Protein AF-X1PKI2-F1 (afdb_monomer)

Structure (mmCIF, N/CA/C/O backbone):
data_AF-X1PKI2-F1
#
_entry.id   AF-X1PKI2-F1
#
loop_
_atom_site.group_PDB
_atom_site.id
_atom_site.type_symbol
_atom_site.label_atom_id
_atom_site.label_alt_id
_atom_site.label_comp_id
_atom_site.label_asym_id
_atom_site.label_entity_id
_atom_site.label_seq_id
_atom_site.pdbx_PDB_ins_code
_atom_site.Cartn_x
_atom_site.Cartn_y
_atom_site.Cartn_z
_atom_site.occupancy
_atom_site.B_iso_or_equiv
_atom_site.auth_seq_id
_atom_site.auth_comp_id
_atom_site.auth_asym_id
_atom_site.auth_atom_id
_atom_site.pdbx_PDB_model_num
ATOM 1 N N . THR A 1 1 ? 12.697 -13.169 -15.489 1.00 45.19 1 THR A N 1
ATOM 2 C CA . THR A 1 1 ? 14.052 -12.664 -15.799 1.00 45.19 1 THR A CA 1
ATOM 3 C C . THR A 1 1 ? 14.177 -11.318 -15.130 1.00 45.19 1 THR A C 1
ATOM 5 O O . THR A 1 1 ? 13.661 -10.335 -15.632 1.00 45.19 1 THR A O 1
ATOM 8 N N . LEU A 1 2 ? 14.717 -11.307 -13.912 1.00 43.47 2 LEU A N 1
ATOM 9 C CA . LEU A 1 2 ? 14.676 -10.164 -12.996 1.00 43.47 2 LEU A CA 1
ATOM 10 C C . LEU A 1 2 ? 15.872 -9.243 -13.252 1.00 43.47 2 LEU A C 1
ATOM 12 O O . LEU A 1 2 ? 16.681 -8.996 -12.363 1.00 43.47 2 LEU A O 1
ATOM 16 N N . ILE A 1 3 ? 16.043 -8.832 -14.509 1.00 47.91 3 ILE A N 1
ATOM 17 C CA . ILE A 1 3 ? 17.114 -7.915 -14.876 1.00 47.91 3 ILE A CA 1
ATOM 18 C C . ILE A 1 3 ? 16.619 -6.906 -15.908 1.00 47.91 3 ILE A C 1
ATOM 20 O O . ILE A 1 3 ? 16.962 -6.954 -17.084 1.00 47.91 3 ILE A O 1
ATOM 24 N N . ALA A 1 4 ? 15.841 -5.936 -15.435 1.00 45.41 4 ALA A N 1
ATOM 25 C CA . ALA A 1 4 ? 15.957 -4.598 -15.986 1.00 45.41 4 ALA A CA 1
ATOM 26 C C . ALA A 1 4 ? 17.275 -4.027 -15.437 1.00 45.41 4 ALA A C 1
ATOM 28 O O . ALA A 1 4 ? 17.352 -3.525 -14.316 1.00 45.41 4 ALA A O 1
ATOM 29 N N . HIS A 1 5 ? 18.360 -4.223 -16.188 1.00 53.94 5 HIS A N 1
ATOM 30 C CA . HIS A 1 5 ? 19.652 -3.609 -15.900 1.00 53.94 5 HIS A CA 1
ATOM 31 C C . HIS 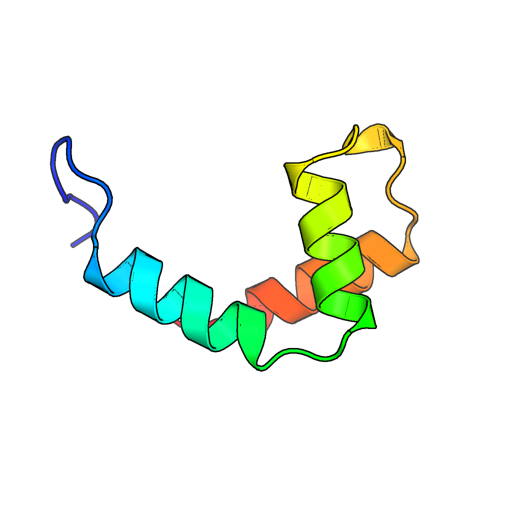A 1 5 ? 19.459 -2.076 -15.904 1.00 53.94 5 HIS A C 1
ATOM 33 O O . HIS A 1 5 ? 19.257 -1.474 -16.952 1.00 53.94 5 HIS A O 1
ATOM 39 N N . ASN A 1 6 ? 19.510 -1.452 -14.725 1.00 60.59 6 ASN A N 1
ATOM 40 C CA . ASN A 1 6 ? 19.586 0.000 -14.472 1.00 60.59 6 ASN A CA 1
ATOM 41 C C . A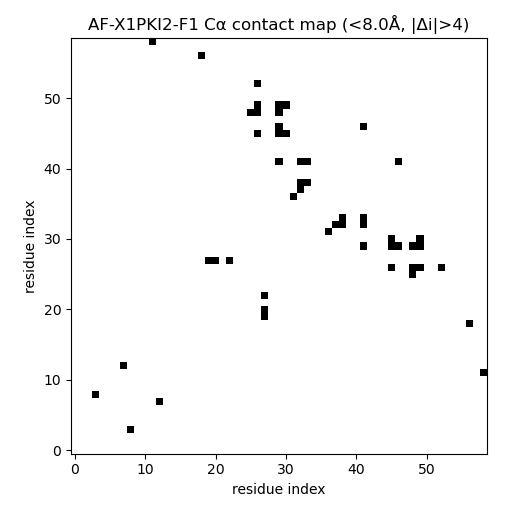SN A 1 6 ? 18.348 0.885 -14.717 1.00 60.59 6 ASN A C 1
ATOM 43 O O . ASN A 1 6 ? 18.434 2.094 -14.502 1.00 60.59 6 ASN A O 1
ATOM 47 N N . GLY A 1 7 ? 17.193 0.330 -15.071 1.00 54.88 7 GLY A N 1
ATOM 48 C CA . GLY A 1 7 ? 15.926 1.064 -15.110 1.00 54.88 7 GLY A CA 1
ATOM 49 C C . GLY A 1 7 ? 14.901 0.344 -14.255 1.00 54.88 7 GLY A C 1
ATOM 50 O O . GLY A 1 7 ? 14.784 -0.872 -14.354 1.00 54.88 7 GLY A O 1
ATOM 51 N N . VAL A 1 8 ? 14.175 1.063 -13.400 1.00 63.28 8 VAL A N 1
ATOM 52 C CA . VAL A 1 8 ? 12.974 0.514 -12.754 1.00 63.28 8 VAL A CA 1
ATOM 53 C C . VAL A 1 8 ? 12.103 -0.084 -13.858 1.00 63.28 8 VAL A C 1
ATOM 55 O O . VAL A 1 8 ? 11.765 0.631 -14.799 1.00 63.28 8 VAL A O 1
ATOM 58 N N . ASP A 1 9 ? 11.791 -1.378 -13.768 1.00 80.44 9 ASP A N 1
ATOM 59 C CA . ASP A 1 9 ? 10.845 -2.029 -14.672 1.00 80.44 9 ASP A CA 1
ATOM 60 C C . ASP A 1 9 ? 9.516 -1.268 -14.575 1.00 80.44 9 ASP A C 1
ATOM 62 O O . ASP A 1 9 ? 8.846 -1.273 -13.536 1.00 80.44 9 ASP A O 1
ATOM 66 N N . LEU A 1 10 ? 9.218 -0.496 -15.622 1.00 75.88 10 LEU A N 1
ATOM 67 C CA . LEU A 1 10 ? 8.109 0.448 -15.631 1.00 75.88 10 LEU A CA 1
ATOM 68 C C . LEU A 1 10 ? 6.774 -0.291 -15.557 1.00 75.88 10 LEU A C 1
ATOM 70 O O . LEU A 1 10 ? 5.857 0.191 -14.890 1.00 75.88 10 LEU A O 1
ATOM 74 N N . ASP A 1 11 ? 6.697 -1.464 -16.182 1.00 81.81 11 ASP A N 1
ATOM 75 C CA . ASP A 1 11 ? 5.509 -2.306 -16.176 1.00 81.81 11 ASP A CA 1
ATOM 76 C C . ASP A 1 11 ? 5.302 -2.892 -14.781 1.00 81.81 11 ASP A C 1
ATOM 78 O O . ASP A 1 11 ? 4.224 -2.739 -14.206 1.00 81.81 11 ASP A O 1
ATOM 82 N N . ALA A 1 12 ? 6.359 -3.420 -14.155 1.00 79.56 12 ALA A N 1
ATOM 83 C CA . ALA A 1 12 ? 6.289 -3.888 -12.770 1.00 79.56 12 ALA A CA 1
ATOM 84 C C . ALA A 1 12 ? 5.931 -2.760 -11.782 1.00 79.56 12 ALA A C 1
ATOM 86 O O . ALA A 1 12 ? 5.236 -2.986 -10.787 1.00 79.56 12 ALA A O 1
ATOM 87 N N . TRP A 1 13 ? 6.386 -1.530 -12.041 1.00 81.38 13 TRP A N 1
ATOM 88 C CA . TRP A 1 13 ? 6.033 -0.360 -11.236 1.00 81.38 13 TRP A CA 1
ATOM 89 C C . TRP A 1 13 ? 4.572 0.070 -11.424 1.00 81.38 13 TRP A C 1
ATOM 91 O O . TRP A 1 13 ? 3.899 0.415 -10.447 1.00 81.38 13 TRP A O 1
ATOM 101 N N . LEU A 1 14 ? 4.068 0.051 -12.660 1.00 84.06 14 LEU A N 1
ATOM 102 C CA . LEU A 1 14 ? 2.671 0.346 -12.979 1.00 84.06 14 LEU A CA 1
ATOM 103 C C . LEU A 1 14 ? 1.731 -0.694 -12.364 1.00 84.06 14 LEU A C 1
ATOM 105 O O . LEU A 1 14 ? 0.753 -0.306 -11.720 1.00 84.06 14 LEU A O 1
ATOM 109 N N . ASP A 1 15 ? 2.062 -1.980 -12.470 1.00 85.94 15 ASP A N 1
ATOM 110 C CA . ASP A 1 15 ? 1.303 -3.066 -11.845 1.00 85.94 15 ASP A CA 1
ATOM 111 C C . ASP A 1 15 ? 1.294 -2.939 -10.325 1.00 85.94 15 A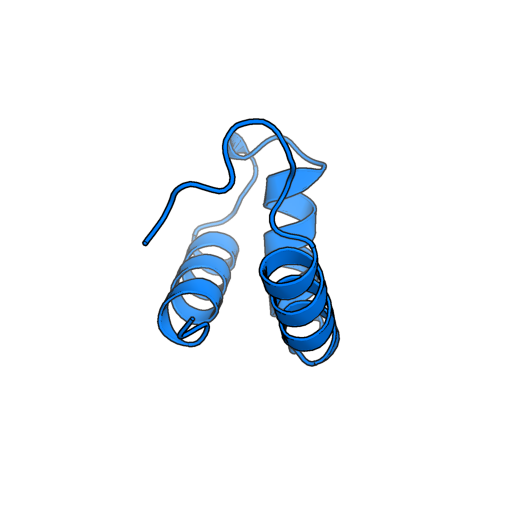SP A C 1
ATOM 113 O O . ASP A 1 15 ? 0.229 -2.980 -9.699 1.00 85.94 15 ASP A O 1
ATOM 117 N N . PHE A 1 16 ? 2.453 -2.655 -9.724 1.00 84.69 16 PHE A N 1
ATOM 118 C CA . PHE A 1 16 ? 2.541 -2.393 -8.291 1.00 84.69 16 PHE A CA 1
ATOM 119 C C . PHE A 1 16 ? 1.647 -1.224 -7.885 1.00 84.69 16 PHE A C 1
ATOM 121 O O . PHE A 1 16 ? 0.932 -1.302 -6.883 1.00 84.69 16 PHE A O 1
ATOM 128 N N . LYS A 1 17 ? 1.668 -0.131 -8.654 1.00 86.62 17 LYS A N 1
ATOM 129 C CA . LYS A 1 17 ? 0.881 1.069 -8.370 1.00 86.62 17 LYS A CA 1
ATOM 130 C C . LYS A 1 17 ? -0.616 0.793 -8.467 1.00 86.62 17 LYS A C 1
ATOM 132 O O . LYS A 1 17 ? -1.347 1.180 -7.554 1.00 86.62 17 LYS A O 1
ATOM 137 N N . ASN A 1 18 ? -1.066 0.127 -9.526 1.00 89.56 18 ASN A N 1
ATOM 138 C CA . ASN A 1 18 ? -2.471 -0.228 -9.723 1.00 89.56 18 ASN A CA 1
ATOM 139 C C . ASN A 1 18 ? -2.954 -1.155 -8.606 1.00 89.56 18 ASN A C 1
ATOM 141 O O . ASN A 1 18 ? -3.972 -0.889 -7.959 1.00 89.56 18 ASN A O 1
ATOM 145 N N . TYR A 1 19 ? -2.162 -2.185 -8.307 1.00 90.62 19 TYR A N 1
ATOM 146 C CA . TYR A 1 19 ? -2.443 -3.098 -7.215 1.00 90.62 19 TYR A CA 1
ATOM 147 C C . TYR A 1 19 ? -2.528 -2.352 -5.882 1.00 90.62 19 TYR A C 1
ATOM 149 O O . TYR A 1 19 ? -3.547 -2.434 -5.200 1.00 90.62 19 TYR A O 1
ATOM 157 N N . TYR A 1 20 ? -1.525 -1.540 -5.543 1.00 90.69 20 TYR A N 1
ATOM 158 C CA . TYR A 1 20 ? -1.506 -0.726 -4.329 1.00 90.69 20 TYR A CA 1
ATOM 159 C C . TYR A 1 20 ? -2.718 0.206 -4.208 1.00 90.69 20 TYR A C 1
ATOM 161 O O . TYR A 1 20 ? -3.303 0.324 -3.128 1.00 90.69 20 TYR A O 1
ATOM 169 N N . GLN A 1 21 ? -3.126 0.858 -5.299 1.00 91.06 21 GLN A N 1
ATOM 170 C CA . GLN A 1 21 ? -4.271 1.768 -5.301 1.00 91.06 21 GLN A CA 1
ATOM 171 C C . GLN A 1 21 ? -5.604 1.049 -5.071 1.00 91.06 21 GLN A C 1
ATOM 173 O O . GLN A 1 21 ? -6.468 1.622 -4.402 1.00 91.06 21 GLN A O 1
ATOM 178 N N . SER A 1 22 ? -5.738 -0.193 -5.546 1.00 91.94 22 SER A N 1
ATOM 179 C CA . SER A 1 22 ? -6.932 -1.030 -5.358 1.00 91.94 22 SER A CA 1
ATOM 180 C C . SER A 1 22 ? -7.125 -1.531 -3.919 1.00 91.94 22 SER A C 1
ATOM 182 O O . SER A 1 22 ? -8.217 -1.965 -3.551 1.00 91.94 22 SER A O 1
ATOM 184 N N . ARG A 1 23 ? -6.079 -1.477 -3.081 1.00 92.00 23 ARG A N 1
ATOM 185 C CA . ARG A 1 23 ? -6.118 -2.056 -1.734 1.00 92.00 23 ARG A CA 1
ATOM 186 C C . ARG A 1 23 ? -6.973 -1.260 -0.749 1.00 92.00 23 ARG A C 1
ATOM 188 O O . ARG A 1 23 ? -7.063 -0.030 -0.845 1.00 92.00 23 ARG A O 1
ATOM 195 N N . PRO A 1 24 ? -7.512 -1.931 0.288 1.00 93.06 24 PRO A N 1
ATOM 196 C CA . PRO A 1 24 ? -8.222 -1.261 1.366 1.00 93.06 24 PRO A CA 1
ATOM 197 C C . PRO A 1 24 ? -7.384 -0.139 2.009 1.00 93.06 24 PRO A C 1
ATOM 199 O O . PRO A 1 24 ? -6.173 -0.301 2.200 1.00 93.06 24 PRO A O 1
ATOM 202 N N . PRO A 1 25 ? -8.003 0.976 2.451 1.00 93.38 25 PRO A N 1
ATOM 203 C CA . PRO A 1 25 ? -7.283 2.12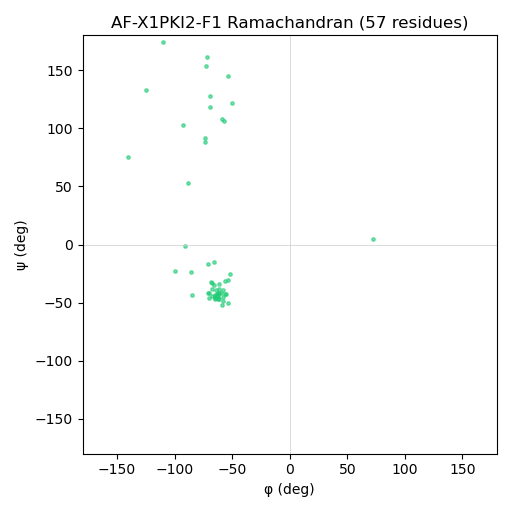3 3.015 1.00 93.38 25 PRO A CA 1
ATOM 204 C C . PRO A 1 25 ? -6.325 1.780 4.165 1.00 93.38 25 PRO A C 1
ATOM 206 O O . PRO A 1 25 ? -5.295 2.436 4.325 1.00 93.38 25 PRO A O 1
ATOM 209 N N . LYS A 1 26 ? -6.643 0.744 4.955 1.00 93.00 26 LYS A N 1
ATOM 210 C CA . LYS A 1 26 ? -5.816 0.269 6.076 1.00 93.00 26 LYS A CA 1
ATOM 211 C C . LYS A 1 26 ? -4.472 -0.287 5.602 1.00 93.00 26 LYS A C 1
ATOM 213 O O . LYS A 1 26 ? -3.439 0.074 6.157 1.00 93.00 26 LYS A O 1
ATOM 218 N N . GLU A 1 27 ? -4.479 -1.108 4.556 1.00 91.56 27 GLU A N 1
ATOM 219 C CA . GLU A 1 27 ? -3.256 -1.666 3.973 1.00 91.56 27 GLU A CA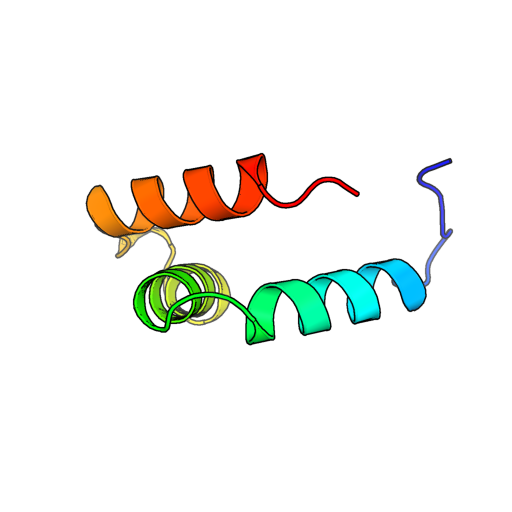 1
ATOM 220 C C . GLU A 1 27 ? -2.417 -0.581 3.313 1.00 91.56 27 GLU A C 1
ATOM 222 O O . GLU A 1 27 ? -1.216 -0.489 3.565 1.00 91.56 27 GLU A O 1
ATOM 227 N N . ARG A 1 28 ? -3.057 0.317 2.551 1.00 93.94 28 ARG A N 1
ATOM 228 C CA . ARG A 1 28 ? -2.352 1.453 1.947 1.00 93.94 28 ARG A CA 1
ATOM 229 C C . ARG A 1 28 ? -1.677 2.322 3.001 1.00 93.94 28 ARG A C 1
ATOM 231 O O . ARG A 1 28 ? -0.556 2.771 2.801 1.00 93.94 28 ARG A O 1
ATOM 238 N N . ARG A 1 29 ? -2.336 2.542 4.145 1.00 93.19 29 ARG A N 1
ATOM 239 C CA . ARG A 1 29 ? -1.758 3.287 5.269 1.00 93.19 29 ARG A CA 1
ATOM 240 C C . ARG A 1 29 ? -0.552 2.562 5.867 1.00 93.19 29 ARG A C 1
ATOM 242 O O . ARG A 1 29 ? 0.444 3.224 6.127 1.00 93.19 29 ARG A O 1
ATOM 249 N N . ALA A 1 30 ? -0.621 1.246 6.063 1.00 93.62 30 ALA A N 1
ATOM 250 C CA . ALA A 1 30 ? 0.499 0.460 6.585 1.00 93.62 30 ALA A CA 1
ATOM 251 C C . ALA A 1 30 ? 1.712 0.490 5.636 1.00 93.62 30 ALA A C 1
ATOM 253 O O . ALA A 1 30 ? 2.831 0.757 6.066 1.00 93.62 30 ALA A O 1
ATOM 254 N N . ILE A 1 31 ? 1.480 0.317 4.332 1.00 91.25 31 ILE A N 1
ATOM 255 C CA . ILE A 1 31 ? 2.514 0.434 3.294 1.00 91.25 31 ILE A CA 1
ATOM 256 C C . ILE A 1 31 ? 3.073 1.865 3.236 1.00 91.25 31 ILE A C 1
ATOM 258 O O . ILE A 1 31 ? 4.285 2.049 3.178 1.00 91.25 31 ILE A O 1
ATOM 262 N N . ARG A 1 32 ? 2.220 2.896 3.312 1.00 91.12 32 ARG A N 1
ATOM 263 C CA . ARG A 1 32 ? 2.669 4.295 3.342 1.00 91.12 32 ARG A CA 1
ATOM 264 C C . ARG A 1 32 ? 3.548 4.563 4.558 1.00 91.12 32 ARG A C 1
ATOM 266 O O . ARG A 1 32 ? 4.630 5.094 4.375 1.00 91.12 32 ARG A O 1
ATOM 273 N N . LYS A 1 33 ? 3.145 4.132 5.758 1.00 92.12 33 LYS A N 1
ATOM 274 C CA . LYS A 1 33 ? 3.986 4.214 6.964 1.00 92.12 33 LYS A CA 1
ATOM 275 C C . LYS A 1 33 ? 5.339 3.531 6.758 1.00 92.12 33 LYS A C 1
ATOM 277 O O . LYS A 1 33 ? 6.351 4.090 7.149 1.00 92.12 33 LYS A O 1
ATOM 282 N N . LEU A 1 34 ? 5.370 2.353 6.131 1.00 89.69 34 LEU A N 1
ATOM 283 C CA . LEU A 1 34 ? 6.622 1.643 5.851 1.00 89.69 34 LEU A CA 1
ATOM 284 C C . LEU A 1 34 ? 7.566 2.453 4.943 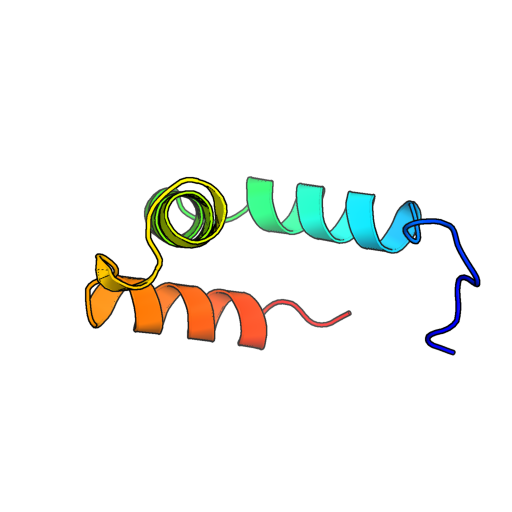1.00 89.69 34 LEU A C 1
ATOM 286 O O . LEU A 1 34 ? 8.773 2.406 5.148 1.00 89.69 34 LEU A O 1
ATOM 290 N N . ILE A 1 35 ? 7.025 3.163 3.946 1.00 87.19 35 ILE A N 1
ATOM 291 C CA . ILE A 1 35 ? 7.806 3.914 2.948 1.00 87.19 35 ILE A CA 1
ATOM 292 C C . ILE A 1 35 ? 8.181 5.316 3.446 1.00 87.19 35 ILE A C 1
ATOM 294 O O . ILE A 1 35 ? 9.300 5.768 3.225 1.00 87.19 35 ILE A O 1
ATOM 298 N N . THR A 1 36 ? 7.241 6.032 4.069 1.00 87.25 36 THR A N 1
ATOM 299 C CA . THR A 1 36 ? 7.401 7.452 4.422 1.00 87.25 36 THR A CA 1
ATOM 300 C C . THR A 1 36 ? 7.778 7.684 5.878 1.00 87.25 36 THR A C 1
ATOM 302 O O . THR A 1 36 ? 8.290 8.749 6.206 1.00 87.25 36 THR A O 1
ATOM 305 N N . GLU A 1 37 ? 7.490 6.737 6.770 1.00 87.56 37 GLU A N 1
ATOM 306 C CA . GLU A 1 37 ? 7.817 6.841 8.191 1.00 87.56 37 GLU A CA 1
ATOM 307 C C . GLU A 1 37 ? 8.926 5.852 8.569 1.00 87.56 37 GLU A C 1
ATOM 309 O O . GLU A 1 37 ? 9.370 5.012 7.789 1.00 87.56 37 GLU A O 1
ATOM 314 N N . ASN A 1 38 ? 9.395 5.944 9.811 1.00 83.06 38 ASN A N 1
ATOM 315 C CA . ASN A 1 38 ? 10.349 4.983 10.339 1.00 83.06 38 ASN A CA 1
ATOM 316 C C . ASN A 1 38 ? 9.660 3.620 10.517 1.00 83.06 38 ASN A C 1
ATOM 318 O O . ASN A 1 38 ? 8.747 3.498 11.334 1.00 83.06 38 ASN A O 1
ATOM 322 N N . TRP A 1 39 ? 10.14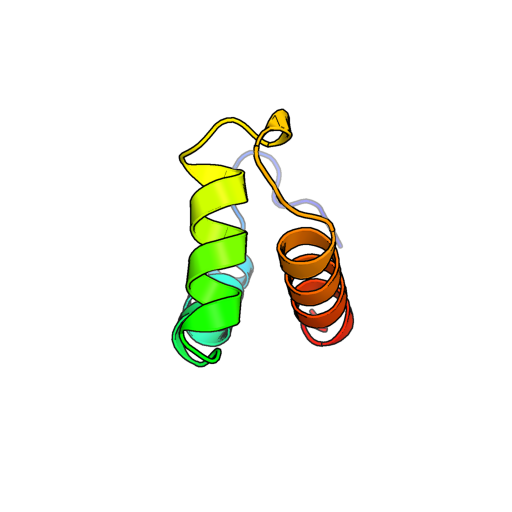2 2.590 9.817 1.00 81.69 39 TRP A N 1
ATOM 323 C CA . TRP A 1 39 ? 9.644 1.211 9.911 1.00 81.69 39 TRP A CA 1
ATOM 324 C C . TRP A 1 39 ? 9.584 0.676 11.354 1.00 81.69 39 TRP A C 1
ATOM 326 O O . TRP A 1 39 ? 8.751 -0.173 11.663 1.00 81.69 39 TRP A O 1
ATOM 336 N N . ARG A 1 40 ? 10.406 1.214 12.270 1.00 85.06 40 ARG A N 1
ATOM 337 C CA . ARG A 1 40 ? 10.377 0.888 13.709 1.00 85.06 40 ARG A CA 1
ATOM 338 C C . ARG A 1 40 ? 9.099 1.337 14.428 1.00 85.06 40 ARG A C 1
ATOM 340 O O . ARG A 1 40 ? 8.852 0.890 15.539 1.00 85.06 40 ARG A O 1
ATOM 347 N N . LYS A 1 41 ? 8.294 2.216 13.820 1.00 88.38 41 LYS A N 1
ATOM 348 C CA . LYS A 1 41 ? 6.995 2.676 14.344 1.00 88.38 41 LYS A CA 1
ATOM 349 C C . LYS A 1 41 ? 5.812 1.825 13.864 1.00 88.38 41 LYS A C 1
ATOM 351 O O . LYS A 1 41 ? 4.675 2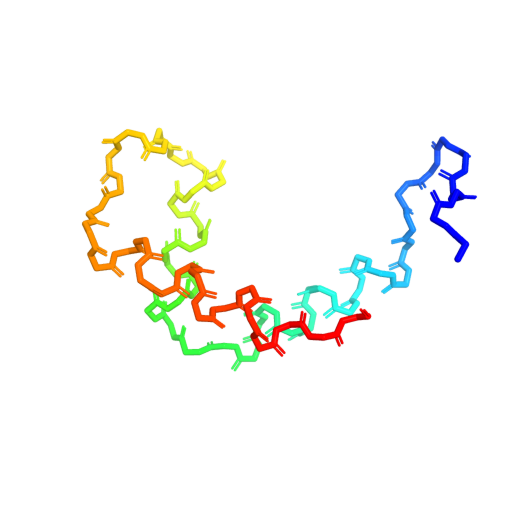.105 14.239 1.00 88.38 41 LYS A O 1
ATOM 356 N N . LEU A 1 42 ? 6.051 0.812 13.030 1.00 90.81 42 LEU A N 1
ATOM 357 C CA . LEU A 1 42 ? 4.999 -0.090 12.569 1.00 90.81 42 LEU A CA 1
ATOM 358 C C . LEU A 1 42 ? 4.519 -0.972 13.721 1.00 90.81 42 LEU A C 1
ATOM 360 O O . LEU A 1 42 ? 5.305 -1.651 14.379 1.00 90.81 42 LEU A O 1
ATOM 364 N N . SER A 1 43 ? 3.207 -0.984 13.937 1.00 91.69 43 SER A N 1
ATOM 365 C CA . SER A 1 43 ? 2.586 -1.904 14.887 1.00 91.69 43 SER A CA 1
ATOM 366 C C . SER A 1 43 ? 2.598 -3.338 14.348 1.00 91.69 43 SER A C 1
ATOM 368 O O . SER A 1 43 ? 2.694 -3.564 13.140 1.00 91.69 43 SER A O 1
ATOM 370 N N . GLY A 1 44 ? 2.419 -4.332 15.225 1.00 94.31 44 GLY A N 1
ATOM 371 C CA . GLY A 1 44 ? 2.251 -5.727 14.793 1.00 94.31 44 GLY A CA 1
ATOM 372 C C . GLY A 1 44 ? 1.086 -5.913 13.808 1.00 94.31 44 GLY A C 1
ATOM 373 O O . GLY A 1 44 ? 1.160 -6.734 12.895 1.00 94.31 44 GLY A O 1
ATOM 374 N N . TYR A 1 45 ? 0.038 -5.093 13.933 1.00 94.88 45 TYR A N 1
ATOM 375 C CA . TYR A 1 45 ? -1.072 -5.076 12.984 1.00 94.88 45 TYR A CA 1
ATOM 376 C C . TYR A 1 45 ? -0.672 -4.497 11.619 1.00 94.88 45 TYR A C 1
ATOM 378 O O . TYR A 1 45 ? -1.026 -5.073 10.591 1.00 94.88 45 TYR A O 1
ATOM 386 N N . ASP A 1 46 ? 0.110 -3.411 11.586 1.00 93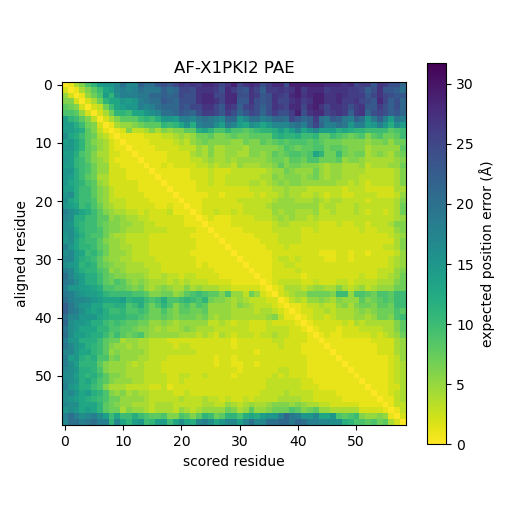.81 46 ASP A N 1
ATOM 387 C CA . ASP A 1 46 ? 0.636 -2.867 10.326 1.00 93.81 46 ASP A CA 1
ATOM 388 C C . ASP A 1 46 ? 1.508 -3.920 9.606 1.00 93.81 46 ASP A C 1
ATOM 390 O O . ASP A 1 46 ? 1.364 -4.121 8.400 1.00 93.81 46 ASP A O 1
ATOM 394 N N . TRP A 1 47 ? 2.342 -4.663 10.344 1.00 94.00 47 TRP A N 1
ATOM 395 C CA . TRP A 1 47 ? 3.138 -5.771 9.797 1.00 94.00 47 TRP A CA 1
ATOM 396 C C . TRP A 1 47 ? 2.291 -6.903 9.220 1.00 94.00 47 TRP A C 1
ATOM 398 O O . TRP A 1 47 ? 2.612 -7.419 8.147 1.00 94.00 47 TRP A O 1
ATOM 408 N N . LYS A 1 48 ? 1.197 -7.275 9.897 1.00 95.50 48 LYS A N 1
ATOM 409 C CA . LYS A 1 48 ? 0.249 -8.271 9.384 1.00 95.50 48 LYS A CA 1
ATOM 410 C C . LYS A 1 48 ? -0.311 -7.837 8.026 1.00 95.50 48 LYS A C 1
ATOM 412 O O . LYS A 1 48 ? -0.247 -8.619 7.080 1.00 95.50 48 LYS A O 1
ATOM 417 N N . LEU A 1 49 ? -0.771 -6.590 7.921 1.00 94.88 49 LEU A N 1
ATOM 418 C CA . LEU A 1 49 ? -1.311 -6.029 6.680 1.00 94.88 49 LEU A CA 1
ATOM 419 C C . LEU A 1 49 ? -0.269 -5.978 5.556 1.00 94.88 49 LEU A C 1
ATOM 421 O O . LEU A 1 49 ? -0.573 -6.330 4.423 1.00 94.88 49 LEU A O 1
ATOM 425 N N . ILE A 1 50 ? 0.972 -5.587 5.857 1.00 91.56 50 ILE A N 1
ATOM 426 C CA . ILE A 1 50 ? 2.064 -5.562 4.868 1.00 91.56 50 ILE A CA 1
ATOM 427 C C . ILE A 1 50 ? 2.389 -6.979 4.374 1.00 91.56 50 ILE A C 1
ATOM 429 O O . ILE A 1 50 ? 2.646 -7.183 3.187 1.00 91.56 50 ILE A O 1
ATOM 433 N N . ARG A 1 51 ? 2.375 -7.972 5.269 1.00 92.50 51 ARG A N 1
ATOM 434 C CA . ARG A 1 51 ? 2.603 -9.372 4.900 1.00 92.50 51 ARG A CA 1
ATOM 435 C C . ARG A 1 51 ? 1.490 -9.897 3.995 1.00 92.50 51 ARG A C 1
ATOM 437 O O . ARG A 1 51 ? 1.790 -10.522 2.985 1.00 92.50 51 ARG A O 1
ATOM 444 N N . GLU A 1 52 ? 0.232 -9.627 4.337 1.00 91.44 52 GLU A N 1
ATOM 445 C CA . GLU A 1 52 ? -0.932 -9.999 3.520 1.00 91.44 52 GLU A CA 1
ATOM 446 C C . GLU A 1 52 ? -0.895 -9.314 2.151 1.00 91.44 52 GLU A C 1
ATOM 448 O O . GLU A 1 52 ? -1.072 -9.980 1.132 1.00 91.44 52 GLU A O 1
ATOM 453 N N . PHE A 1 53 ? -0.557 -8.022 2.119 1.00 90.25 53 PHE A N 1
ATOM 454 C CA . PHE A 1 53 ? -0.358 -7.259 0.891 1.00 90.25 53 PHE A CA 1
ATOM 455 C C . PHE A 1 53 ? 0.657 -7.938 -0.038 1.00 90.25 53 PHE A C 1
ATOM 457 O O . PHE A 1 53 ? 0.359 -8.157 -1.211 1.00 90.25 53 PHE A O 1
ATOM 464 N N . ARG A 1 54 ? 1.833 -8.306 0.493 1.00 87.88 54 ARG A N 1
ATOM 465 C CA . ARG A 1 54 ? 2.911 -8.966 -0.265 1.00 87.88 54 ARG A CA 1
ATOM 466 C C . ARG A 1 54 ? 2.544 -10.375 -0.716 1.00 87.88 54 ARG A C 1
ATOM 468 O O . ARG A 1 54 ? 2.909 -10.759 -1.813 1.00 87.88 54 ARG A O 1
ATOM 475 N N . ALA A 1 55 ? 1.839 -11.139 0.116 1.00 89.62 55 ALA A N 1
ATOM 476 C CA . ALA A 1 55 ? 1.425 -12.499 -0.228 1.00 89.62 55 ALA A CA 1
ATOM 477 C C . ALA A 1 55 ? 0.378 -12.526 -1.354 1.00 89.62 55 ALA A C 1
ATOM 479 O O . ALA A 1 55 ? 0.334 -13.469 -2.141 1.00 89.62 55 ALA A O 1
ATOM 480 N N . GLN A 1 56 ? -0.477 -11.504 -1.408 1.00 87.25 56 GLN A N 1
ATOM 481 C CA . GLN A 1 56 ? -1.511 -11.371 -2.432 1.00 87.25 56 GLN A CA 1
ATOM 482 C C . GLN A 1 56 ? -0.998 -10.698 -3.712 1.00 87.25 56 GLN A C 1
ATOM 484 O O . GLN A 1 56 ? -1.560 -10.932 -4.779 1.00 87.25 56 GLN A O 1
ATOM 489 N N . TYR A 1 57 ? 0.076 -9.909 -3.625 1.00 84.31 57 TYR A N 1
ATOM 490 C CA . TYR A 1 57 ? 0.769 -9.380 -4.793 1.00 84.31 57 TYR A CA 1
ATOM 491 C C . TYR A 1 57 ? 1.573 -10.497 -5.465 1.00 84.31 57 TYR A C 1
ATOM 493 O O . TYR A 1 57 ? 2.730 -10.740 -5.128 1.00 84.31 57 TYR A O 1
ATOM 501 N N . LYS A 1 58 ? 0.929 -11.216 -6.385 1.00 64.44 58 LYS A N 1
ATOM 502 C CA . LYS A 1 58 ? 1.599 -12.168 -7.269 1.00 64.44 58 LYS A CA 1
ATOM 503 C C . LYS A 1 58 ? 1.966 -11.443 -8.559 1.00 64.44 58 LYS A C 1
ATOM 505 O O . LYS A 1 58 ? 1.086 -11.197 -9.376 1.00 64.44 58 LYS A O 1
ATOM 510 N N . VAL A 1 59 ? 3.241 -11.095 -8.682 1.00 58.62 59 VAL A N 1
ATOM 511 C CA . VAL A 1 59 ? 3.900 -10.770 -9.956 1.00 58.62 59 VAL A CA 1
ATOM 512 C C . VAL A 1 59 ? 4.697 -11.982 -10.385 1.00 58.62 59 VAL A C 1
ATOM 514 O O . VAL A 1 59 ? 5.326 -12.590 -9.486 1.00 58.62 59 VAL A O 1
#

Sequence (59 aa):
TLIAHNGVDLDAWLDFKNYYQSRPPKERRAIRKLITENWRKLSGYDWKLIREFRAQYKV

Organism: NCBI:txid412755

Solvent-accessible surface area (backbone atoms only — not comparable to full-atom values): 3619 Å² total; per-residue (Å²): 133,100,66,62,82,95,46,82,52,62,65,64,50,50,52,50,50,53,54,52,68,73,44,59,72,68,44,43,48,33,48,44,40,52,75,77,43,64,60,89,74,58,47,77,65,36,51,51,38,46,50,52,52,56,71,68,59,78,126

Secondary structure (DSSP, 8-state):
----SSS--HHHHHHHHHHHHHS-HHHHHHHHHHHHS-GGG--HHHHHHHHHHHHH---

Radius of gyration: 12.83 Å; Cα contacts (8 Å, |Δi|>4): 26; chains: 1; bounding box: 28×20×31 Å

Foldseek 3Di:
DPDPPPDDPVVVVVLLVVLLVPDDPLLVVLVCCCVPHDPVPRDPVSVVSPVVSVVPPDD

Mean predicted aligned error: 6.99 Å

pLDDT: mean 83.13, std 14.25, range [43.47, 95.5]